Protein AF-A0A944QID1-F1 (afdb_monomer)

Sequence (59 aa):
MAERKAVTKQLARSYRAGDRARKGKILDEVKKLTGWHRDYARAVLWARPRLPREGATGT

Structure (mmCIF, N/CA/C/O backbone):
data_AF-A0A944QID1-F1
#
_entry.id   AF-A0A944QID1-F1
#
loop_
_atom_site.group_PDB
_atom_site.id
_atom_site.type_symbol
_atom_site.label_atom_id
_atom_site.label_alt_id
_atom_site.label_comp_id
_atom_site.label_asym_id
_atom_site.label_entity_id
_atom_site.label_seq_id
_atom_site.pdbx_PDB_ins_code
_atom_site.Cartn_x
_atom_site.Cartn_y
_atom_site.Cartn_z
_atom_site.occupancy
_atom_site.B_iso_or_equiv
_atom_site.auth_seq_id
_atom_site.auth_comp_id
_atom_site.auth_asym_id
_atom_site.auth_a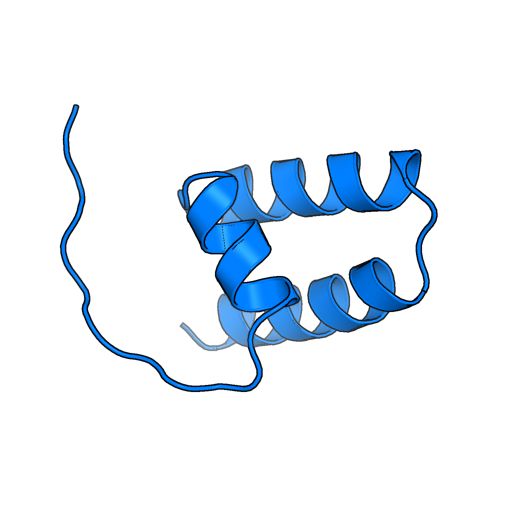tom_id
_atom_site.pdbx_PDB_model_num
ATOM 1 N N . MET A 1 1 ? -7.338 -7.956 14.145 1.00 50.47 1 MET A N 1
ATOM 2 C CA . MET A 1 1 ? -6.500 -8.358 12.981 1.00 50.47 1 MET A CA 1
ATOM 3 C C . MET A 1 1 ? -7.223 -8.339 11.618 1.00 50.47 1 MET A C 1
ATOM 5 O O . MET A 1 1 ? -6.537 -8.377 10.603 1.00 50.47 1 MET A O 1
ATOM 9 N N . ALA A 1 2 ? -8.562 -8.256 11.540 1.00 56.66 2 ALA A N 1
ATOM 10 C CA . ALA A 1 2 ? -9.296 -8.198 10.260 1.00 56.66 2 ALA A CA 1
ATOM 11 C C . ALA A 1 2 ? -9.307 -6.798 9.611 1.00 56.66 2 ALA A C 1
ATOM 13 O O . ALA A 1 2 ? -9.149 -6.671 8.399 1.00 56.66 2 ALA A O 1
ATOM 14 N N . GLU A 1 3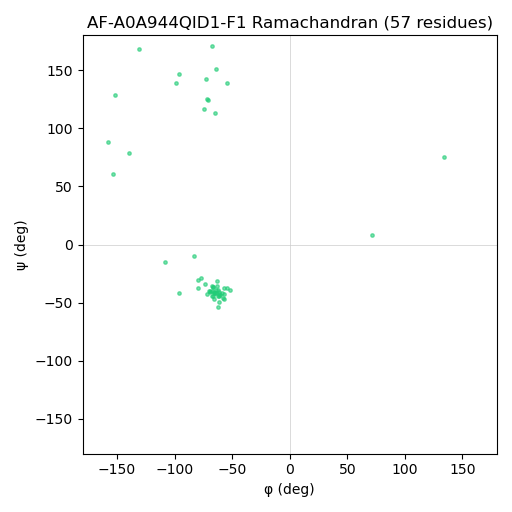 ? -9.404 -5.752 10.429 1.00 58.25 3 GLU A N 1
ATOM 15 C CA . GLU A 1 3 ? -9.470 -4.357 9.982 1.00 58.25 3 GLU A CA 1
ATOM 16 C C . GLU A 1 3 ? -8.213 -3.928 9.213 1.00 58.25 3 GLU A C 1
ATOM 18 O O . GLU A 1 3 ? -8.298 -3.417 8.098 1.00 58.25 3 GLU A O 1
ATOM 23 N N . ARG A 1 4 ? -7.027 -4.290 9.728 1.00 65.06 4 ARG A N 1
ATOM 24 C CA . ARG A 1 4 ? -5.743 -4.035 9.055 1.00 65.06 4 ARG A CA 1
ATOM 25 C C . ARG A 1 4 ? -5.701 -4.662 7.656 1.00 65.06 4 ARG A C 1
ATOM 27 O O . ARG A 1 4 ? -5.293 -3.999 6.712 1.00 65.06 4 ARG A O 1
ATOM 34 N N . LYS A 1 5 ? -6.195 -5.901 7.493 1.00 62.78 5 LYS A N 1
ATOM 35 C CA . LYS A 1 5 ? -6.244 -6.597 6.190 1.00 62.78 5 LYS A CA 1
ATOM 36 C C . LYS A 1 5 ? -7.203 -5.926 5.197 1.00 62.78 5 LYS A C 1
ATOM 38 O O . LYS A 1 5 ? -6.910 -5.906 4.000 1.00 62.78 5 LYS A O 1
ATOM 43 N N . ALA A 1 6 ? -8.333 -5.397 5.668 1.00 64.12 6 ALA A N 1
ATOM 44 C CA . ALA A 1 6 ? -9.282 -4.668 4.826 1.00 64.12 6 ALA A CA 1
ATOM 45 C C . ALA A 1 6 ? -8.674 -3.351 4.318 1.00 64.12 6 ALA A C 1
ATOM 47 O O . ALA A 1 6 ? -8.717 -3.071 3.118 1.00 64.12 6 ALA A O 1
ATOM 48 N N . VAL A 1 7 ? -8.003 -2.614 5.207 1.00 67.50 7 VAL A N 1
ATOM 49 C CA . VAL A 1 7 ? -7.324 -1.355 4.881 1.00 67.50 7 VAL A CA 1
ATOM 50 C C . VAL A 1 7 ? -6.166 -1.587 3.904 1.00 67.50 7 VAL A C 1
ATOM 52 O O . VAL A 1 7 ? -6.068 -0.882 2.901 1.00 67.50 7 VAL A O 1
ATOM 55 N N . THR A 1 8 ? -5.362 -2.646 4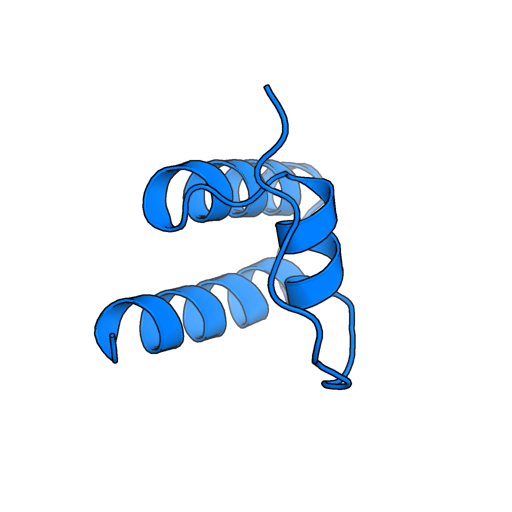.077 1.00 73.00 8 THR A N 1
ATOM 56 C CA . THR A 1 8 ? -4.308 -3.001 3.106 1.00 73.00 8 THR A CA 1
ATOM 57 C C . THR A 1 8 ? -4.878 -3.342 1.726 1.00 73.00 8 THR A C 1
ATOM 59 O O . THR A 1 8 ? -4.305 -2.937 0.719 1.00 73.00 8 THR A O 1
ATOM 62 N N . LYS A 1 9 ? -6.018 -4.047 1.642 1.00 73.00 9 LYS A N 1
ATOM 63 C CA . LYS A 1 9 ? -6.673 -4.350 0.353 1.00 73.00 9 LYS A CA 1
ATOM 64 C C . LYS A 1 9 ? -7.190 -3.090 -0.343 1.00 73.00 9 LYS A C 1
ATOM 66 O O . LYS A 1 9 ? -7.021 -2.967 -1.557 1.00 73.00 9 LYS A O 1
ATOM 71 N N . GLN A 1 10 ? -7.794 -2.168 0.405 1.00 78.50 10 GLN A N 1
ATOM 72 C CA . GLN A 1 10 ? -8.247 -0.875 -0.115 1.00 78.50 10 GLN A CA 1
ATOM 73 C C . GLN A 1 10 ? -7.053 -0.064 -0.645 1.00 78.50 10 GLN A C 1
ATOM 75 O O . GLN A 1 10 ? -7.053 0.370 -1.797 1.00 78.50 10 GLN A O 1
ATOM 80 N N . LEU A 1 11 ? -5.989 0.048 0.158 1.00 75.94 11 LEU A N 1
ATOM 81 C CA . LEU A 1 11 ? -4.751 0.749 -0.191 1.00 75.94 11 LEU A CA 1
ATOM 82 C C . LEU A 1 11 ? -4.040 0.100 -1.384 1.00 75.94 11 LEU A C 1
ATOM 84 O O . LEU A 1 11 ? -3.530 0.816 -2.238 1.00 75.94 11 LEU A O 1
ATOM 88 N N . ALA A 1 12 ? -4.070 -1.228 -1.518 1.00 76.88 12 ALA A N 1
ATOM 89 C CA . ALA A 1 12 ? -3.518 -1.940 -2.672 1.00 76.88 12 ALA A CA 1
ATOM 90 C C . ALA A 1 12 ? -4.235 -1.607 -3.987 1.00 76.88 12 ALA A C 1
ATOM 92 O O . ALA A 1 12 ? -3.583 -1.438 -5.020 1.00 76.88 12 ALA A O 1
ATOM 93 N N . ARG A 1 13 ? -5.566 -1.461 -3.962 1.00 80.38 13 ARG A N 1
ATOM 94 C CA . ARG A 1 13 ? -6.331 -1.009 -5.138 1.00 80.38 13 ARG A CA 1
ATOM 95 C C . ARG A 1 13 ? -5.982 0.435 -5.491 1.00 80.38 13 ARG A C 1
ATOM 97 O O . ARG A 1 13 ? -5.651 0.712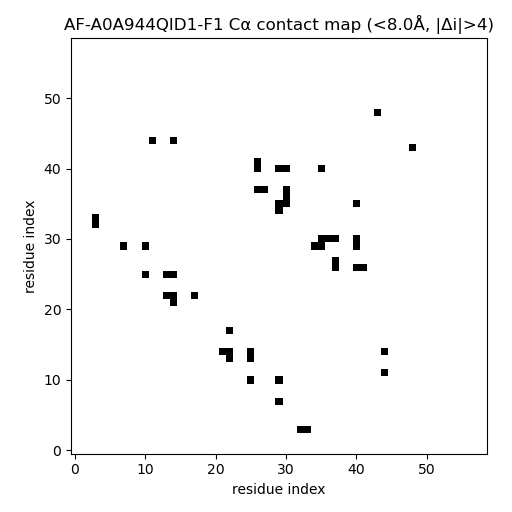 -6.642 1.00 80.38 13 ARG A O 1
ATOM 104 N N . SER A 1 14 ? -5.959 1.323 -4.498 1.00 78.38 14 SER A N 1
ATOM 105 C CA . SER A 1 14 ? -5.570 2.727 -4.680 1.00 78.38 14 SER A CA 1
ATOM 106 C C . SER A 1 14 ? -4.114 2.882 -5.133 1.00 78.38 14 SER A C 1
ATOM 108 O O . SER A 1 14 ? -3.800 3.798 -5.886 1.00 78.38 14 SER A O 1
ATOM 110 N N . TYR A 1 15 ? -3.220 1.977 -4.722 1.00 79.25 15 TYR A N 1
ATOM 111 C CA . TYR A 1 15 ? -1.815 1.968 -5.127 1.00 79.25 15 TYR A CA 1
ATOM 112 C C . TYR A 1 15 ? -1.659 1.602 -6.601 1.00 79.25 15 TYR A C 1
ATOM 114 O O . TYR A 1 15 ? -0.845 2.199 -7.304 1.00 79.25 15 TYR A O 1
ATOM 122 N N . ARG A 1 16 ? -2.452 0.640 -7.087 1.00 75.94 16 ARG A N 1
ATOM 123 C CA . ARG A 1 16 ? -2.477 0.266 -8.507 1.00 75.94 16 ARG A CA 1
ATOM 124 C C . ARG A 1 16 ? -3.049 1.374 -9.386 1.00 75.94 16 ARG A C 1
ATOM 126 O O . ARG A 1 16 ? -2.505 1.610 -10.456 1.00 75.94 16 ARG A O 1
ATOM 133 N N . ALA A 1 17 ? -4.096 2.052 -8.921 1.00 79.06 17 ALA A N 1
ATOM 134 C CA . ALA A 1 17 ? -4.756 3.133 -9.655 1.00 79.06 17 ALA A CA 1
ATOM 135 C C . ALA A 1 17 ? -4.075 4.508 -9.498 1.00 79.06 17 ALA A C 1
ATOM 137 O O . ALA A 1 17 ? -4.463 5.463 -10.160 1.00 79.06 17 ALA A O 1
ATOM 138 N N . GLY A 1 18 ? -3.114 4.641 -8.581 1.00 72.62 18 GLY A N 1
ATOM 139 C CA . GLY A 1 18 ? -2.547 5.928 -8.191 1.00 72.62 18 GLY A CA 1
ATOM 140 C C . GLY A 1 18 ? -1.251 6.299 -8.910 1.00 72.62 18 GLY A C 1
AT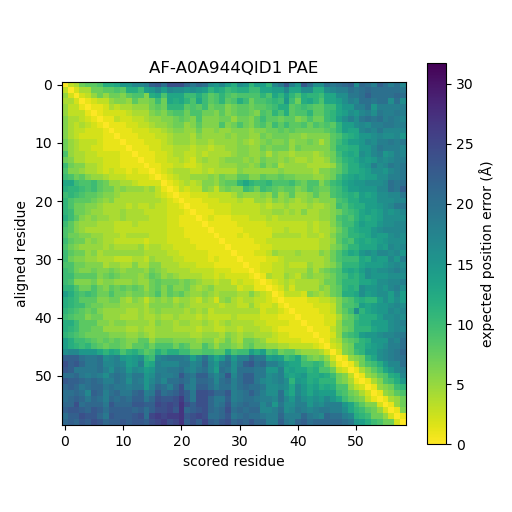OM 141 O O . GLY A 1 18 ? -0.381 5.461 -9.155 1.00 72.62 18 GLY A O 1
ATOM 142 N N . ASP A 1 19 ? -1.075 7.596 -9.146 1.00 77.25 19 ASP A N 1
ATOM 143 C CA . ASP A 1 19 ? 0.163 8.188 -9.655 1.00 77.25 19 ASP A CA 1
ATOM 144 C C . ASP A 1 19 ? 1.321 8.106 -8.652 1.00 77.25 19 ASP A C 1
ATOM 146 O O . ASP A 1 19 ? 1.143 7.792 -7.471 1.00 77.25 19 ASP A O 1
ATOM 150 N N . ARG A 1 20 ? 2.538 8.446 -9.098 1.00 80.31 20 ARG A N 1
ATOM 151 C CA . ARG A 1 20 ? 3.768 8.386 -8.282 1.00 80.31 20 ARG A CA 1
ATOM 152 C C . ARG A 1 20 ? 3.631 9.111 -6.933 1.00 80.31 20 ARG A C 1
ATOM 154 O O . ARG A 1 20 ? 4.087 8.589 -5.917 1.00 80.31 20 ARG A O 1
ATOM 161 N N . ALA A 1 21 ? 2.947 10.258 -6.909 1.00 82.25 21 ALA A N 1
ATOM 162 C CA . ALA A 1 21 ? 2.670 11.019 -5.688 1.00 82.25 21 ALA A CA 1
ATOM 163 C C . ALA A 1 21 ? 1.679 10.301 -4.751 1.00 82.25 21 ALA A C 1
ATOM 165 O O . ALA A 1 21 ? 1.873 10.258 -3.535 1.00 82.25 21 ALA A O 1
ATOM 166 N N . ARG A 1 22 ? 0.635 9.681 -5.315 1.00 83.25 22 ARG A N 1
ATOM 167 C CA . ARG A 1 22 ? -0.397 8.949 -4.565 1.00 83.25 22 ARG A CA 1
ATOM 168 C C . ARG A 1 22 ? 0.161 7.659 -3.965 1.00 83.25 22 ARG A C 1
ATOM 170 O O . ARG A 1 22 ? -0.093 7.360 -2.803 1.00 83.25 22 ARG A O 1
ATOM 177 N N . LYS A 1 23 ? 1.008 6.956 -4.723 1.00 83.06 23 LYS A N 1
ATOM 178 C CA . LYS A 1 23 ? 1.759 5.774 -4.271 1.00 83.06 23 LYS A CA 1
ATOM 179 C C . LYS A 1 23 ? 2.638 6.069 -3.052 1.00 83.06 23 LYS A C 1
ATOM 181 O O . LYS A 1 23 ? 2.746 5.216 -2.178 1.00 83.06 23 LYS A O 1
ATOM 186 N N . GLY A 1 24 ? 3.242 7.258 -2.981 1.00 85.19 24 GLY A N 1
ATOM 187 C CA . GLY A 1 24 ? 4.015 7.708 -1.818 1.00 85.19 24 GLY A CA 1
ATOM 188 C C . GLY A 1 24 ? 3.159 7.826 -0.557 1.00 85.19 24 GLY A C 1
ATOM 189 O O . GLY A 1 24 ? 3.450 7.163 0.432 1.00 85.19 24 GLY A O 1
ATOM 190 N N . LYS A 1 25 ? 2.049 8.571 -0.638 1.00 86.38 25 LYS A N 1
ATOM 191 C CA . LYS A 1 25 ? 1.122 8.764 0.493 1.00 86.38 25 LYS A CA 1
ATOM 192 C C . LYS A 1 25 ? 0.553 7.443 1.015 1.00 86.38 25 LYS A C 1
ATOM 194 O O . LYS A 1 25 ? 0.522 7.218 2.218 1.00 86.38 25 LYS A O 1
ATOM 199 N N . ILE A 1 26 ? 0.185 6.542 0.103 1.00 84.00 26 ILE A N 1
ATOM 200 C CA . ILE A 1 26 ? -0.319 5.205 0.442 1.00 84.00 26 ILE A CA 1
ATOM 201 C C . ILE A 1 26 ? 0.731 4.390 1.210 1.00 84.00 26 ILE A C 1
ATOM 203 O O . ILE A 1 26 ? 0.391 3.710 2.173 1.00 84.00 26 ILE A O 1
ATOM 207 N N . LEU A 1 27 ? 2.008 4.466 0.822 1.00 82.31 27 LEU A N 1
ATOM 208 C CA . LEU A 1 27 ? 3.088 3.784 1.541 1.00 82.31 27 LEU A CA 1
ATOM 209 C C . LEU A 1 27 ? 3.293 4.357 2.950 1.00 82.31 27 LEU A C 1
ATOM 211 O O . LEU A 1 27 ? 3.489 3.585 3.888 1.00 82.31 27 LEU A O 1
ATOM 215 N N . ASP A 1 28 ? 3.227 5.679 3.105 1.00 84.88 28 ASP A N 1
ATOM 216 C CA . ASP A 1 28 ? 3.394 6.342 4.404 1.00 84.88 28 ASP A CA 1
ATOM 217 C C . ASP A 1 28 ? 2.242 6.017 5.369 1.00 84.88 28 ASP A C 1
ATOM 219 O O . ASP A 1 28 ? 2.453 5.812 6.566 1.00 84.88 28 ASP A O 1
ATOM 223 N N . GLU A 1 29 ? 1.025 5.901 4.843 1.00 83.12 29 GLU A N 1
ATOM 224 C CA . GLU A 1 29 ? -0.168 5.544 5.609 1.00 83.12 29 GLU A CA 1
ATOM 225 C C . GLU A 1 29 ? -0.162 4.067 6.027 1.00 83.12 29 GLU A C 1
ATOM 227 O O . GLU A 1 29 ? -0.400 3.753 7.196 1.00 83.12 29 GLU A O 1
ATOM 232 N N . VAL A 1 30 ? 0.231 3.157 5.122 1.00 78.44 30 VAL A N 1
ATOM 233 C CA . VAL A 1 30 ? 0.461 1.742 5.467 1.00 78.44 30 VAL A CA 1
ATOM 234 C C . VAL A 1 30 ? 1.522 1.630 6.561 1.00 78.44 30 VAL A C 1
ATOM 236 O O . VAL A 1 30 ? 1.300 0.919 7.541 1.00 78.44 30 VAL A O 1
ATOM 239 N N . LYS A 1 31 ? 2.640 2.357 6.439 1.00 84.75 31 LYS A N 1
ATOM 240 C CA . LYS A 1 31 ? 3.712 2.380 7.444 1.00 84.75 31 LYS A CA 1
ATOM 241 C C . LYS A 1 31 ? 3.197 2.814 8.819 1.00 84.75 31 LYS A C 1
ATOM 243 O O . LYS A 1 31 ? 3.481 2.134 9.800 1.00 84.75 31 LYS A O 1
ATOM 248 N N . LYS A 1 32 ? 2.404 3.889 8.904 1.00 81.62 32 LYS A N 1
ATOM 249 C CA . LYS A 1 32 ? 1.821 4.356 10.178 1.00 81.62 32 LYS A CA 1
ATOM 250 C C . LYS A 1 32 ? 0.849 3.349 10.797 1.00 81.62 32 LYS A C 1
ATOM 252 O O . LYS A 1 32 ? 0.878 3.150 12.004 1.00 81.62 32 LYS A O 1
ATOM 257 N N . LEU A 1 33 ? 0.001 2.716 9.988 1.00 78.38 33 LEU A N 1
ATOM 258 C CA . LEU A 1 33 ? -1.061 1.829 10.482 1.00 78.38 33 LEU A CA 1
ATOM 259 C C . LEU A 1 33 ? -0.571 0.426 10.857 1.00 78.38 33 LEU A C 1
ATOM 261 O O . LEU A 1 33 ? -1.158 -0.234 11.714 1.00 78.38 33 LEU A O 1
ATOM 265 N N . THR A 1 34 ? 0.467 -0.063 10.181 1.00 75.94 34 THR A N 1
ATOM 266 C CA . THR A 1 34 ? 0.975 -1.432 10.363 1.00 75.94 34 THR A CA 1
ATOM 267 C C . THR A 1 34 ? 2.321 -1.493 11.075 1.00 75.94 34 THR A C 1
ATOM 269 O O . THR A 1 34 ? 2.708 -2.570 11.521 1.00 75.94 34 THR A O 1
ATOM 272 N N . GLY A 1 35 ? 3.038 -0.368 11.174 1.00 79.19 35 GLY A N 1
ATOM 273 C CA . GLY A 1 35 ? 4.430 -0.330 11.627 1.00 79.19 35 GLY A CA 1
ATOM 274 C C . GLY A 1 35 ? 5.415 -0.916 10.610 1.00 79.19 35 GLY A C 1
ATOM 275 O O . GLY A 1 35 ? 6.585 -1.101 10.923 1.00 79.19 35 GLY A O 1
ATOM 276 N N . TRP A 1 36 ? 4.968 -1.241 9.394 1.00 80.62 36 TRP A N 1
ATOM 277 C CA . TRP A 1 36 ? 5.831 -1.831 8.378 1.00 80.62 36 TRP A CA 1
ATOM 278 C C . TRP A 1 36 ? 6.817 -0.824 7.797 1.00 80.62 36 TRP A C 1
ATOM 280 O O . TRP A 1 36 ? 6.471 0.319 7.499 1.00 80.62 36 TRP A O 1
ATOM 290 N N . HIS A 1 37 ? 8.033 -1.287 7.518 1.00 79.56 37 HIS A N 1
ATOM 291 C CA . HIS A 1 37 ? 8.973 -0.520 6.713 1.00 79.56 37 HIS A CA 1
ATOM 292 C C . HIS A 1 37 ? 8.455 -0.321 5.285 1.00 79.56 37 HIS A C 1
ATOM 294 O O . HIS A 1 37 ? 7.723 -1.146 4.733 1.00 79.56 37 HIS A O 1
ATOM 300 N N . ARG A 1 38 ? 8.866 0.794 4.671 1.00 78.31 38 ARG A N 1
ATOM 301 C CA . ARG A 1 38 ? 8.427 1.220 3.334 1.00 78.31 38 ARG A CA 1
ATOM 302 C C . ARG A 1 38 ? 8.644 0.140 2.275 1.00 78.31 38 ARG A C 1
ATOM 304 O O . ARG A 1 38 ? 7.787 -0.036 1.413 1.00 78.31 38 ARG A O 1
ATOM 311 N N . ASP A 1 39 ? 9.745 -0.599 2.364 1.00 76.75 39 ASP A N 1
ATOM 312 C CA . ASP A 1 39 ? 10.057 -1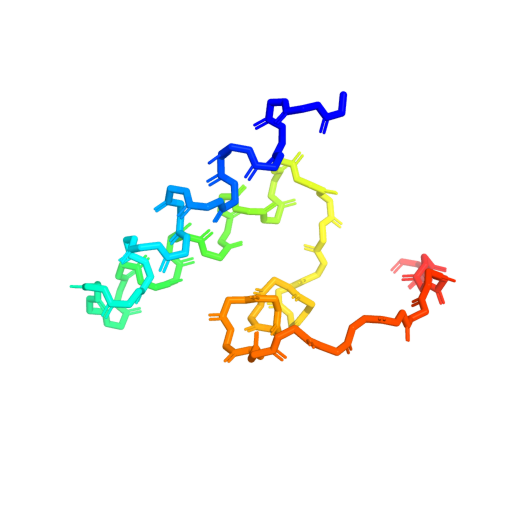.675 1.424 1.00 76.75 39 ASP A CA 1
ATOM 313 C C . ASP A 1 39 ? 9.196 -2.915 1.645 1.00 76.75 39 ASP A C 1
ATOM 315 O O . ASP A 1 39 ? 8.765 -3.525 0.671 1.00 76.75 39 ASP A O 1
ATOM 319 N N . TYR A 1 40 ? 8.832 -3.226 2.893 1.00 74.94 40 TYR A N 1
ATOM 320 C CA . TYR A 1 40 ? 7.863 -4.282 3.185 1.00 74.94 40 TYR A CA 1
ATOM 321 C C . TYR A 1 40 ? 6.465 -3.900 2.686 1.00 74.94 40 TYR A C 1
ATOM 323 O O . TYR A 1 40 ? 5.806 -4.690 2.015 1.00 74.94 40 TYR A O 1
ATOM 331 N N . ALA A 1 41 ? 6.028 -2.658 2.915 1.00 79.25 41 ALA A N 1
ATOM 332 C CA . ALA A 1 41 ? 4.766 -2.153 2.378 1.00 79.25 41 ALA A CA 1
ATOM 333 C C . ALA A 1 41 ? 4.758 -2.175 0.839 1.00 79.25 41 ALA A C 1
ATOM 335 O O . ALA A 1 41 ? 3.792 -2.628 0.229 1.00 79.25 41 ALA A O 1
ATOM 336 N N . ARG A 1 42 ? 5.856 -1.758 0.195 1.00 79.25 42 ARG A N 1
ATOM 337 C CA . ARG A 1 42 ? 6.021 -1.843 -1.262 1.00 79.25 42 ARG A CA 1
ATOM 338 C C . ARG A 1 42 ? 5.989 -3.292 -1.739 1.00 79.25 42 ARG A C 1
ATOM 340 O O . ARG A 1 42 ? 5.300 -3.569 -2.714 1.00 79.25 42 ARG A O 1
ATOM 347 N N . ALA A 1 43 ? 6.673 -4.206 -1.057 1.00 76.75 43 ALA A N 1
ATOM 348 C CA . ALA A 1 43 ? 6.652 -5.626 -1.377 1.00 76.75 43 ALA A CA 1
ATOM 349 C C . ALA A 1 43 ? 5.239 -6.204 -1.247 1.00 76.75 43 ALA A C 1
ATOM 351 O O . ALA A 1 43 ? 4.804 -6.900 -2.147 1.00 76.75 43 ALA A O 1
ATOM 352 N N . VAL A 1 44 ? 4.471 -5.862 -0.213 1.00 74.69 44 VAL A N 1
ATOM 353 C CA . VAL A 1 44 ? 3.079 -6.326 -0.060 1.00 74.69 44 VAL A CA 1
ATOM 354 C C . VAL A 1 44 ? 2.148 -5.740 -1.130 1.00 74.69 44 VAL A C 1
ATOM 356 O O . VAL A 1 44 ? 1.235 -6.419 -1.594 1.00 74.69 44 VAL A O 1
ATOM 359 N N . LEU A 1 45 ? 2.372 -4.491 -1.547 1.00 73.00 45 LEU A N 1
ATOM 360 C CA . LEU A 1 45 ? 1.573 -3.835 -2.588 1.00 73.00 45 LEU A CA 1
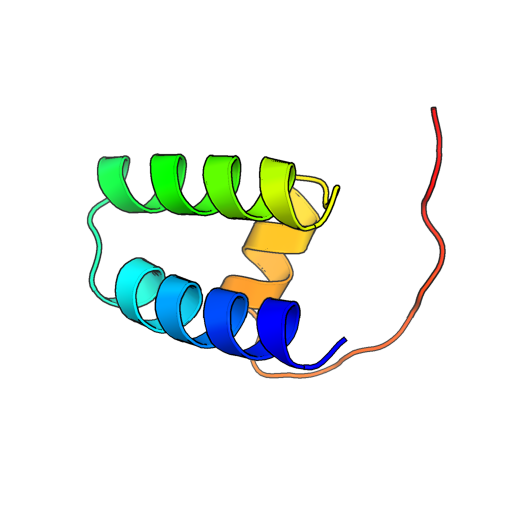ATOM 361 C C . LEU A 1 45 ? 1.943 -4.306 -4.009 1.00 73.00 45 LEU A C 1
ATOM 363 O O . LEU A 1 45 ? 1.091 -4.292 -4.900 1.00 73.00 45 LEU A O 1
ATOM 367 N N . TRP A 1 46 ? 3.197 -4.716 -4.227 1.00 71.88 46 TRP A N 1
ATOM 368 C CA . TRP A 1 46 ? 3.731 -5.129 -5.530 1.00 71.88 46 TRP A CA 1
ATOM 369 C C . TRP A 1 46 ? 3.698 -6.654 -5.725 1.00 71.88 46 TRP A C 1
ATOM 371 O O . TRP A 1 46 ? 3.330 -7.133 -6.799 1.00 71.88 46 TRP A O 1
ATOM 381 N N . ALA A 1 47 ? 4.040 -7.442 -4.708 1.00 60.38 47 ALA A N 1
ATOM 382 C CA . ALA A 1 47 ? 4.119 -8.892 -4.805 1.00 60.38 47 ALA A CA 1
ATOM 383 C C . ALA A 1 47 ? 2.723 -9.518 -4.936 1.00 60.38 47 ALA A C 1
ATOM 385 O O . ALA A 1 47 ? 1.851 -9.371 -4.078 1.00 60.38 47 ALA A O 1
ATOM 386 N N . ARG A 1 48 ? 2.532 -10.311 -5.999 1.00 50.03 48 ARG A N 1
ATOM 387 C CA . ARG A 1 48 ? 1.588 -11.441 -5.965 1.00 50.03 48 ARG A CA 1
ATOM 388 C C . ARG A 1 48 ? 1.971 -12.326 -4.766 1.00 50.03 48 ARG A C 1
ATOM 390 O O . ARG A 1 48 ? 3.161 -12.500 -4.515 1.00 50.03 48 ARG A O 1
ATOM 397 N N . PRO A 1 49 ? 1.004 -12.852 -4.000 1.00 48.00 49 PRO A N 1
ATOM 398 C CA . PRO A 1 49 ? 1.247 -13.336 -2.649 1.00 48.00 49 PRO A CA 1
ATOM 399 C C . PRO A 1 49 ? 2.183 -14.544 -2.662 1.00 48.00 49 PRO A C 1
ATOM 401 O O . PRO A 1 49 ? 1.823 -15.624 -3.124 1.00 48.00 49 PRO A O 1
ATOM 404 N N . ARG A 1 50 ? 3.380 -14.361 -2.111 1.00 45.62 50 ARG A N 1
ATOM 405 C CA . ARG A 1 50 ? 4.229 -15.444 -1.619 1.00 45.62 50 ARG A CA 1
ATOM 406 C C . ARG A 1 50 ? 4.854 -14.960 -0.309 1.00 45.62 50 ARG A C 1
ATOM 408 O O . ARG A 1 50 ? 5.961 -14.447 -0.285 1.00 45.62 50 ARG A O 1
ATOM 415 N N . LEU A 1 51 ? 4.067 -15.017 0.763 1.00 47.12 51 LEU A N 1
ATOM 416 C CA . LEU A 1 51 ? 4.527 -14.833 2.149 1.00 47.12 51 LEU A CA 1
ATOM 417 C C . LEU A 1 51 ? 4.708 -16.241 2.741 1.00 47.12 51 LEU A C 1
ATOM 419 O O . LEU A 1 51 ? 3.877 -17.093 2.415 1.00 47.12 51 LEU A O 1
ATOM 423 N N . PRO A 1 52 ? 5.763 -16.536 3.529 1.00 53.94 52 PRO A N 1
ATOM 424 C CA . PRO A 1 52 ? 6.185 -15.792 4.731 1.00 53.94 52 PRO A CA 1
ATOM 425 C C . PRO A 1 52 ? 7.705 -15.464 4.724 1.00 53.94 52 PRO A C 1
ATOM 427 O O . PRO A 1 52 ? 8.414 -15.923 3.835 1.00 53.94 52 PRO A O 1
ATOM 430 N N . ARG A 1 53 ? 8.259 -14.597 5.593 1.00 43.84 53 ARG A N 1
ATOM 431 C CA . ARG A 1 53 ? 8.675 -14.893 6.984 1.00 43.84 53 ARG A CA 1
ATOM 432 C C . ARG A 1 53 ? 8.593 -13.635 7.850 1.00 43.84 53 ARG A C 1
ATOM 434 O O . ARG A 1 53 ? 9.115 -12.581 7.501 1.00 43.84 53 ARG A O 1
ATOM 441 N N . GLU A 1 54 ? 7.907 -13.803 8.963 1.00 52.84 54 GLU A N 1
ATOM 442 C CA . GLU A 1 54 ? 7.757 -12.890 10.084 1.00 52.84 54 GLU A CA 1
ATOM 443 C C . GLU A 1 54 ? 9.081 -12.837 10.863 1.00 52.84 54 GLU A C 1
ATOM 445 O O . GLU A 1 54 ? 9.617 -13.884 11.216 1.00 52.84 54 GLU A O 1
ATOM 450 N N . GLY A 1 55 ? 9.640 -11.640 11.063 1.00 51.31 55 GLY A N 1
ATOM 451 C CA . GLY A 1 55 ? 10.872 -11.451 11.838 1.00 51.31 55 GLY A CA 1
ATOM 452 C C . GLY A 1 55 ? 11.893 -10.52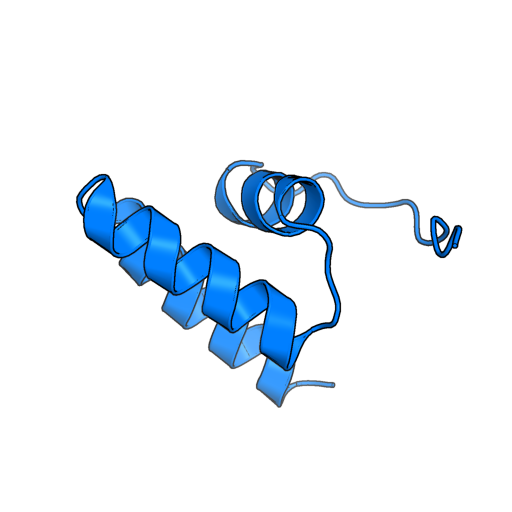6 11.179 1.00 51.31 55 GLY A C 1
ATOM 453 O O . GLY A 1 55 ? 12.907 -10.985 10.670 1.00 51.31 55 GLY A O 1
ATOM 454 N N . ALA A 1 56 ? 11.640 -9.219 11.211 1.00 47.47 56 ALA A N 1
ATOM 455 C CA . ALA A 1 56 ? 12.694 -8.207 11.108 1.00 47.47 56 ALA A CA 1
ATOM 456 C C . ALA A 1 56 ? 12.231 -6.919 11.804 1.00 47.47 56 ALA A C 1
ATOM 458 O O . ALA A 1 56 ? 12.061 -5.869 11.192 1.00 47.47 56 ALA A O 1
ATOM 459 N N . THR A 1 57 ? 11.955 -7.027 13.103 1.00 60.28 57 THR A N 1
ATOM 460 C CA . THR A 1 57 ? 12.170 -5.911 14.025 1.00 60.28 57 THR A CA 1
ATOM 461 C C . THR A 1 57 ? 13.675 -5.813 14.247 1.00 60.28 57 THR A C 1
ATOM 463 O O . THR A 1 57 ? 14.277 -6.763 14.743 1.00 60.28 57 THR A O 1
ATOM 466 N N . GLY A 1 58 ? 14.278 -4.699 13.846 1.00 43.19 58 GLY A N 1
ATOM 467 C CA . GLY A 1 58 ? 15.698 -4.434 14.041 1.00 43.19 58 GLY A CA 1
ATOM 468 C C . GLY A 1 58 ? 15.968 -2.936 13.980 1.00 43.19 58 GLY A C 1
ATOM 469 O O . GLY A 1 58 ? 16.268 -2.441 12.901 1.00 43.19 58 GLY A O 1
ATOM 470 N N . THR A 1 59 ? 15.840 -2.308 15.155 1.00 38.72 59 THR A N 1
ATOM 471 C CA . THR A 1 59 ? 16.343 -0.984 15.583 1.00 38.72 59 THR A CA 1
ATOM 472 C C . THR A 1 59 ? 15.749 0.269 14.938 1.00 38.72 59 THR A C 1
ATOM 474 O O . THR A 1 59 ? 15.937 0.505 13.727 1.00 38.72 59 THR A O 1
#

pLDDT: mean 70.27, std 13.31, range [38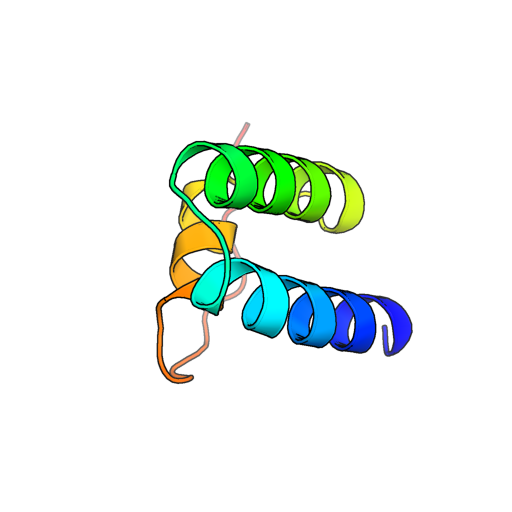.72, 86.38]

Solvent-accessible surface area (backbone atoms only — not comparable to full-atom values): 3714 Å² total; per-residue (Å²): 124,65,66,64,55,52,52,50,54,54,46,37,52,50,43,73,76,34,54,79,70,52,37,48,53,50,40,55,51,50,24,71,78,69,70,42,53,62,66,56,46,48,44,64,62,68,48,76,92,79,82,85,84,90,84,82,89,78,134

Nearest PDB structures (foldseek):
  5guj-assembly1_A  TM=7.542E-01  e=7.357E+00  Bacillus subtilis subsp. subtilis str. 168
  2b8i-assembly1_A  TM=5.319E-01  e=7.357E+00  Vibrio vulnificus

Radius of gyration: 11.37 Å; Cα contacts (8 Å, |Δi|>4): 26; chains: 1; bounding box: 26×27×25 Å

Foldseek 3Di:
DVVLVVLLVVLLVQCVVDDPVSVVVSLVVNCVVPVDDSVVSVCSSPDDDDDDDDDDPDD

Mean predicted aligned error: 9.08 Å

Secondary structure (DSSP, 8-state):
-HHHHHHHHHHHHHHHH--HHHHHHHHHHHHHHH---HHHHHHHHHS-S----------